Protein AF-A0A0G1ZRX5-F1 (afdb_monomer_lite)

Foldseek 3Di:
DPDDPCAAPLGHGDALQAEKAAEPQCCVVQPFQFKKQKDDDPPFPDQQALCVQCNVVQAIYTHGHYDDNVDHPDMGRRHDQPQWTDDPNDIDHSCRNRGDTPPIDMDGQDGDDPVCDDNHSVVVVVVSVDDDDPPDD

Organism: NCBI:txid1618676

Secondary structure (DSSP, 8-state):
-----SB-TTSSBP-TTTEEEE-GGGTTTS-TTEEEEEE--TT---TT--HHHHHHHH--EEEEEE--TT--S-EEE---TT-EEEETTEEEEHHHHH-S--S-EEEEEEE--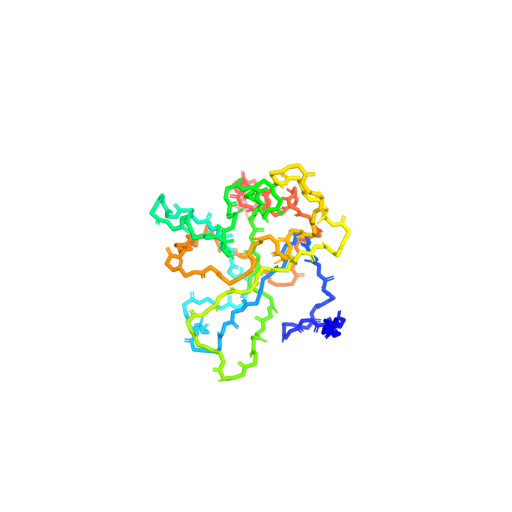GGG--SSHHHHHHHHH--SSSS--

pLDDT: mean 84.24, std 15.63, range [34.66, 98.19]

Radius of gyration: 15.61 Å; chains: 1; bounding box: 35×30×52 Å

Sequence (137 aa):
MRHIPSITASGFPVNPEIDAARSRDLADELPFGTVIELVPNTATSTRSCELPAVEGSIGYRVITDTMHPRIRNHVDILFDTDTMIHIGGRKLNAARAMGWCNDVNIRIVGRIDMAHLPASQKELQILLGRSTFALSK

Structure (mmCIF, N/CA/C/O backbone):
data_AF-A0A0G1ZRX5-F1
#
_entry.id   AF-A0A0G1ZRX5-F1
#
loop_
_atom_site.group_PDB
_atom_site.id
_atom_site.type_symbol
_atom_site.label_atom_id
_atom_site.label_alt_id
_atom_site.label_comp_id
_atom_site.label_asym_id
_atom_site.label_entity_id
_atom_site.label_seq_id
_atom_site.pdbx_PDB_ins_code
_atom_site.Cartn_x
_atom_site.Cartn_y
_atom_site.Cartn_z
_atom_site.occupancy
_atom_site.B_iso_or_equiv
_atom_site.auth_seq_id
_atom_site.auth_comp_id
_atom_site.auth_asym_id
_atom_site.auth_atom_id
_atom_site.pdbx_PDB_model_num
ATOM 1 N N . MET A 1 1 ? 3.281 6.551 19.887 1.00 40.19 1 MET A N 1
ATOM 2 C CA . MET A 1 1 ? 3.547 6.619 18.435 1.00 40.19 1 MET A CA 1
ATOM 3 C C . MET A 1 1 ? 4.633 5.607 18.122 1.00 40.19 1 MET A C 1
ATOM 5 O O . MET A 1 1 ? 5.653 5.639 18.796 1.00 40.19 1 MET A O 1
ATOM 9 N N . ARG A 1 2 ? 4.411 4.668 17.193 1.00 45.16 2 ARG A N 1
ATOM 10 C CA . ARG A 1 2 ? 5.528 3.894 16.632 1.00 45.16 2 ARG A CA 1
ATOM 11 C C . ARG A 1 2 ? 6.289 4.821 15.691 1.00 45.16 2 ARG A C 1
ATOM 13 O O . ARG A 1 2 ? 5.655 5.531 14.920 1.00 45.16 2 ARG A O 1
ATOM 20 N N . HIS A 1 3 ? 7.611 4.840 15.800 1.00 54.91 3 HIS A N 1
ATOM 21 C CA . HIS A 1 3 ? 8.462 5.505 14.823 1.00 54.91 3 HIS A CA 1
ATOM 22 C C . HIS A 1 3 ? 8.344 4.710 13.520 1.00 54.91 3 HIS A C 1
ATOM 24 O O . HIS A 1 3 ? 8.662 3.519 13.503 1.00 54.91 3 HIS A O 1
ATOM 30 N N . ILE A 1 4 ? 7.779 5.325 12.486 1.00 61.50 4 ILE A N 1
ATOM 31 C CA . ILE A 1 4 ? 7.731 4.732 11.151 1.00 61.50 4 ILE A CA 1
ATOM 32 C C . ILE A 1 4 ? 9.156 4.852 10.604 1.00 61.50 4 ILE A C 1
ATOM 34 O O . ILE A 1 4 ? 9.737 5.935 10.730 1.00 61.50 4 ILE A O 1
ATOM 38 N N . PRO A 1 5 ? 9.762 3.771 10.089 1.00 69.94 5 PRO A N 1
ATOM 39 C CA . PRO A 1 5 ? 11.067 3.862 9.447 1.00 69.94 5 PRO A CA 1
ATOM 40 C C . PRO A 1 5 ? 11.053 4.985 8.409 1.00 69.94 5 PRO A C 1
ATOM 42 O O . PRO A 1 5 ? 10.066 5.145 7.705 1.00 69.94 5 PRO A O 1
ATOM 45 N N . SER A 1 6 ? 12.124 5.767 8.287 1.00 86.25 6 SER A N 1
ATOM 46 C CA . SER A 1 6 ? 12.203 6.782 7.225 1.00 86.25 6 SER A CA 1
ATOM 47 C C . SER A 1 6 ? 12.351 6.166 5.830 1.00 86.25 6 SER A C 1
ATOM 49 O O . SER A 1 6 ? 12.104 6.845 4.837 1.00 86.25 6 SER A O 1
ATOM 51 N N . ILE A 1 7 ? 12.742 4.889 5.767 1.00 93.50 7 ILE A N 1
ATOM 52 C CA . ILE A 1 7 ? 12.984 4.107 4.556 1.00 93.50 7 ILE A CA 1
ATOM 53 C C . ILE A 1 7 ? 12.175 2.807 4.636 1.00 93.50 7 ILE A C 1
ATOM 55 O O . ILE A 1 7 ? 12.224 2.108 5.648 1.00 93.50 7 ILE A O 1
ATOM 59 N N . THR A 1 8 ? 11.457 2.481 3.566 1.00 94.38 8 THR A N 1
ATOM 60 C CA . THR A 1 8 ? 10.684 1.243 3.410 1.00 94.38 8 THR A CA 1
ATOM 61 C C . THR A 1 8 ? 11.599 0.030 3.203 1.00 94.38 8 THR A C 1
ATOM 63 O O . THR A 1 8 ? 12.758 0.164 2.809 1.00 94.38 8 THR A O 1
ATOM 66 N N . ALA A 1 9 ? 11.091 -1.190 3.400 1.00 94.94 9 ALA A N 1
ATOM 67 C CA . ALA A 1 9 ? 11.849 -2.414 3.126 1.00 94.94 9 ALA A CA 1
ATOM 68 C C . ALA A 1 9 ? 12.280 -2.567 1.654 1.00 94.94 9 ALA A C 1
ATOM 70 O O . ALA A 1 9 ? 13.213 -3.319 1.374 1.00 94.94 9 ALA A O 1
ATOM 71 N N . SER A 1 10 ? 11.634 -1.861 0.719 1.00 94.12 10 SER A N 1
ATOM 72 C CA . SER A 1 10 ? 12.069 -1.791 -0.682 1.00 94.12 10 SER A CA 1
ATOM 73 C C . SER A 1 10 ? 13.188 -0.773 -0.945 1.00 94.12 10 SER A C 1
ATOM 75 O O . SER A 1 10 ? 13.715 -0.737 -2.054 1.00 94.12 10 SER A O 1
ATOM 77 N N . GLY A 1 11 ? 13.592 0.011 0.062 1.00 94.62 11 GLY A N 1
ATOM 78 C CA . GLY A 1 11 ? 14.732 0.930 -0.001 1.00 94.62 11 GLY A CA 1
ATOM 79 C C . GLY A 1 11 ? 14.389 2.381 -0.348 1.00 94.62 11 GLY A C 1
ATOM 80 O O . GLY A 1 11 ? 15.304 3.181 -0.534 1.00 94.62 11 GLY A O 1
ATOM 81 N N . PHE A 1 12 ? 13.105 2.742 -0.411 1.00 93.50 12 PHE A N 1
ATOM 82 C CA . PHE A 1 12 ? 12.655 4.095 -0.760 1.00 93.50 12 PHE A CA 1
ATOM 83 C C . PHE A 1 12 ? 12.234 4.901 0.471 1.00 93.50 12 PHE A C 1
ATOM 85 O O . PHE A 1 12 ? 11.764 4.305 1.444 1.00 93.50 12 PHE A O 1
ATOM 92 N N . PRO A 1 13 ? 12.357 6.241 0.448 1.00 94.31 13 PRO A N 1
ATOM 93 C CA . PRO A 1 13 ? 11.745 7.096 1.456 1.00 94.31 13 PRO A CA 1
ATOM 94 C C . PRO A 1 13 ? 10.250 6.826 1.588 1.00 94.31 13 PRO A C 1
ATOM 96 O O . PRO A 1 13 ? 9.567 6.596 0.593 1.00 94.31 13 PRO A O 1
ATOM 99 N N . VAL A 1 14 ? 9.758 6.879 2.820 1.00 93.31 14 VAL A N 1
ATOM 100 C CA . VAL A 1 14 ? 8.341 6.669 3.106 1.00 93.31 14 VAL A CA 1
ATOM 101 C C . VAL A 1 14 ? 7.469 7.774 2.499 1.00 93.31 14 VAL A C 1
ATOM 103 O O . VAL A 1 14 ? 7.739 8.962 2.679 1.00 93.31 14 VAL A O 1
ATOM 106 N N . ASN A 1 15 ? 6.384 7.368 1.842 1.00 94.19 15 ASN A N 1
ATOM 107 C CA . ASN A 1 15 ? 5.375 8.222 1.237 1.00 94.19 15 ASN A CA 1
ATOM 108 C C . ASN A 1 15 ? 3.949 7.801 1.667 1.00 94.19 15 ASN A C 1
ATOM 110 O O . ASN A 1 15 ? 3.357 6.897 1.068 1.00 94.19 15 ASN A O 1
ATOM 114 N N . PRO A 1 16 ? 3.343 8.493 2.654 1.00 92.75 16 PRO A N 1
ATOM 115 C CA . PRO A 1 16 ? 1.980 8.220 3.115 1.00 92.75 16 PRO A CA 1
ATOM 116 C C . PRO A 1 16 ? 0.892 8.391 2.057 1.00 92.75 16 PRO A C 1
ATOM 118 O O . PRO A 1 16 ? -0.243 7.977 2.286 1.00 92.75 16 PRO A O 1
ATOM 121 N N . GLU A 1 17 ? 1.195 9.004 0.915 1.00 92.44 17 GLU A N 1
ATOM 122 C CA . GLU A 1 17 ? 0.231 9.151 -0.163 1.00 92.44 17 GLU A CA 1
ATOM 123 C C . GLU A 1 17 ? 0.031 7.839 -0.927 1.00 92.44 17 GLU A C 1
ATOM 125 O O . GLU A 1 17 ? -1.084 7.585 -1.369 1.00 92.44 17 GLU A O 1
ATOM 130 N N . ILE A 1 18 ? 1.056 6.986 -1.051 1.00 94.88 18 ILE A N 1
ATOM 131 C CA . ILE A 1 18 ? 1.000 5.779 -1.896 1.00 94.88 18 ILE A CA 1
ATOM 132 C C . ILE A 1 18 ? 1.431 4.488 -1.199 1.00 94.88 18 ILE A C 1
ATOM 134 O O . ILE A 1 18 ? 1.096 3.415 -1.690 1.00 94.88 18 ILE A O 1
ATOM 138 N N . ASP A 1 19 ? 2.145 4.542 -0.078 1.00 95.94 19 ASP A N 1
ATOM 139 C CA . ASP A 1 19 ? 2.750 3.342 0.499 1.00 95.94 19 ASP A CA 1
ATOM 140 C C . ASP A 1 19 ? 1.739 2.445 1.215 1.00 95.94 19 ASP A C 1
ATOM 142 O O . ASP A 1 19 ? 0.830 2.903 1.920 1.00 95.94 19 ASP A O 1
ATOM 146 N N . ALA A 1 20 ? 1.970 1.142 1.079 1.00 96.38 20 ALA A N 1
ATOM 147 C CA . ALA A 1 20 ? 1.426 0.104 1.935 1.00 96.38 20 ALA A CA 1
ATOM 148 C C . ALA A 1 20 ? 2.494 -0.948 2.265 1.00 96.38 20 ALA A C 1
ATOM 150 O O . ALA A 1 20 ? 3.384 -1.257 1.463 1.00 96.38 20 ALA A O 1
ATOM 151 N N . ALA A 1 21 ? 2.368 -1.538 3.452 1.00 96.88 21 ALA A N 1
ATOM 152 C CA . ALA A 1 21 ? 3.168 -2.678 3.869 1.00 96.88 21 ALA A CA 1
ATOM 153 C C . ALA A 1 21 ? 2.344 -3.960 3.779 1.00 96.88 21 ALA A C 1
ATOM 155 O O . ALA A 1 21 ? 1.162 -3.968 4.105 1.00 96.88 21 ALA A O 1
ATOM 156 N N . ARG A 1 22 ? 2.974 -5.073 3.413 1.00 97.19 22 ARG A N 1
ATOM 157 C CA . ARG A 1 22 ? 2.351 -6.404 3.509 1.00 97.19 22 ARG A CA 1
ATOM 158 C C . ARG A 1 22 ? 3.011 -7.261 4.578 1.00 97.19 22 ARG A C 1
ATOM 160 O O . ARG A 1 22 ? 4.190 -7.084 4.903 1.00 97.19 22 ARG A O 1
ATOM 167 N N . SER A 1 23 ? 2.300 -8.260 5.075 1.00 97.00 23 SER A N 1
ATOM 168 C CA . SER A 1 23 ? 2.915 -9.332 5.848 1.00 97.00 23 SER A CA 1
ATOM 169 C C . SER A 1 23 ? 3.867 -10.178 4.988 1.00 97.00 23 SER A C 1
ATOM 171 O O . SER A 1 23 ? 3.837 -10.163 3.753 1.00 97.00 23 SER A O 1
ATOM 173 N N . ARG A 1 24 ? 4.804 -10.879 5.638 1.00 96.88 24 ARG A N 1
ATOM 174 C CA . ARG A 1 24 ? 5.881 -11.600 4.932 1.00 96.88 24 ARG A CA 1
ATOM 175 C C . ARG A 1 24 ? 5.391 -12.810 4.147 1.00 96.88 24 ARG A C 1
ATOM 177 O O . ARG A 1 24 ? 5.989 -13.135 3.134 1.00 96.88 24 ARG A O 1
ATOM 184 N N . ASP A 1 25 ? 4.338 -13.447 4.634 1.00 97.00 25 ASP A N 1
ATOM 185 C CA . ASP A 1 25 ? 3.663 -14.581 4.008 1.00 97.00 25 ASP A CA 1
ATOM 186 C C . ASP A 1 25 ? 2.938 -14.209 2.713 1.00 97.00 25 ASP A C 1
ATOM 188 O O . ASP A 1 25 ? 2.746 -15.089 1.894 1.00 97.00 25 ASP A O 1
ATOM 192 N N . LEU A 1 26 ? 2.627 -12.926 2.493 1.00 97.19 26 LEU A N 1
ATOM 193 C CA . LEU A 1 26 ? 2.016 -12.439 1.251 1.00 97.19 26 LEU A CA 1
ATOM 194 C C . LEU A 1 26 ? 3.050 -12.033 0.182 1.00 97.19 26 LEU A C 1
ATOM 196 O O . LEU A 1 26 ? 2.757 -11.232 -0.701 1.00 97.19 26 LEU A O 1
ATOM 200 N N . ALA A 1 27 ? 4.311 -12.463 0.309 1.00 96.94 27 ALA A N 1
ATOM 201 C CA . ALA A 1 27 ? 5.388 -11.992 -0.566 1.00 96.94 27 ALA A CA 1
ATOM 202 C C . ALA A 1 27 ? 5.233 -12.397 -2.025 1.00 96.94 27 ALA A C 1
ATOM 204 O O . ALA A 1 27 ? 5.598 -11.613 -2.905 1.00 96.94 27 ALA A O 1
ATOM 205 N N . ASP A 1 28 ? 4.696 -13.589 -2.248 1.00 96.69 28 ASP A N 1
ATOM 206 C CA . ASP A 1 28 ? 4.556 -14.155 -3.578 1.00 96.69 28 ASP A CA 1
ATOM 207 C C . ASP A 1 28 ? 3.299 -13.608 -4.270 1.00 96.69 28 ASP A C 1
ATOM 209 O O . ASP A 1 28 ? 3.347 -13.314 -5.465 1.00 96.69 28 ASP A O 1
ATOM 213 N N . GLU A 1 29 ? 2.204 -13.374 -3.532 1.00 96.25 29 GLU A N 1
ATOM 214 C CA . GLU A 1 29 ? 0.990 -12.7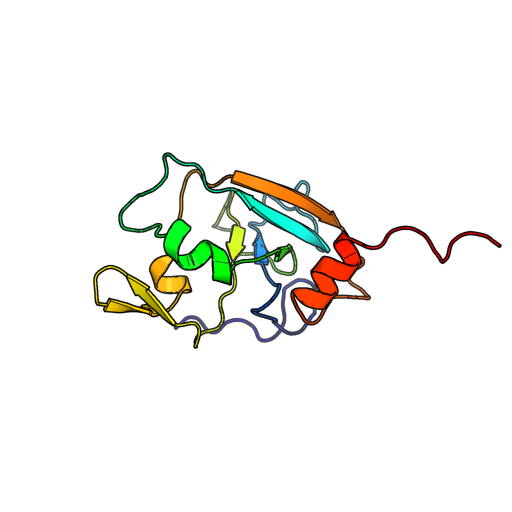63 -4.092 1.00 96.25 29 GLU A CA 1
ATOM 215 C C . GLU A 1 29 ? 1.100 -11.240 -4.248 1.00 96.25 29 GLU A C 1
ATOM 217 O O . GLU A 1 29 ? 0.549 -10.669 -5.190 1.00 96.25 29 GLU A O 1
ATOM 222 N N . LEU A 1 30 ? 1.806 -10.575 -3.330 1.00 97.31 30 LEU A N 1
ATOM 223 C CA . LEU A 1 30 ? 1.960 -9.120 -3.272 1.00 97.31 30 LEU A CA 1
ATOM 224 C C . LEU A 1 30 ? 3.450 -8.723 -3.260 1.00 97.31 30 LEU A C 1
ATOM 226 O O . LEU A 1 30 ? 3.953 -8.151 -2.283 1.00 97.31 30 LEU A O 1
ATOM 230 N N . PRO A 1 31 ? 4.206 -9.003 -4.334 1.00 97.62 31 PRO A N 1
ATOM 231 C CA . PRO A 1 31 ? 5.595 -8.571 -4.424 1.00 97.62 31 PRO A CA 1
ATOM 232 C C . PRO A 1 31 ? 5.695 -7.039 -4.424 1.00 97.62 31 PRO A C 1
ATOM 234 O O . PRO A 1 31 ? 4.729 -6.335 -4.738 1.00 97.62 31 PRO A O 1
ATOM 237 N N . PHE A 1 32 ? 6.880 -6.502 -4.117 1.00 98.19 32 PHE A N 1
ATOM 238 C CA . PHE A 1 32 ? 7.088 -5.054 -4.182 1.00 98.19 32 PHE A CA 1
ATOM 239 C C . PHE A 1 32 ? 6.760 -4.496 -5.577 1.00 98.19 32 PHE A C 1
ATOM 241 O O . PHE A 1 32 ? 7.039 -5.132 -6.603 1.00 98.19 32 PHE A O 1
ATOM 248 N N . GLY A 1 33 ? 6.124 -3.323 -5.587 1.00 97.12 33 GLY A N 1
ATOM 249 C CA . GLY A 1 33 ? 5.610 -2.654 -6.786 1.00 97.12 33 GLY A CA 1
ATOM 250 C C . GLY A 1 33 ? 4.203 -3.085 -7.192 1.00 97.12 33 GLY A C 1
ATOM 251 O O . GLY A 1 33 ? 3.651 -2.535 -8.142 1.00 97.12 33 GLY A O 1
ATOM 252 N N . THR A 1 34 ? 3.598 -4.051 -6.494 1.00 98.06 34 THR A N 1
ATOM 253 C CA . THR A 1 34 ? 2.182 -4.387 -6.694 1.00 98.06 34 THR A CA 1
ATOM 254 C C . THR A 1 34 ? 1.321 -3.208 -6.279 1.00 98.06 34 THR A C 1
ATOM 256 O O . THR A 1 34 ? 1.501 -2.669 -5.188 1.00 98.06 34 THR A O 1
ATOM 259 N N . VAL A 1 35 ? 0.382 -2.825 -7.139 1.00 97.12 35 VAL A N 1
ATOM 260 C CA . VAL A 1 35 ? -0.591 -1.778 -6.848 1.00 97.12 35 VAL A CA 1
ATOM 261 C C . VAL A 1 35 ? -1.910 -2.425 -6.461 1.00 97.12 35 VAL A C 1
ATOM 263 O O . VAL A 1 35 ? -2.433 -3.274 -7.189 1.00 97.12 35 VAL A O 1
ATOM 266 N N . ILE A 1 36 ? -2.446 -2.016 -5.320 1.00 95.75 36 ILE A N 1
ATOM 267 C CA . ILE A 1 36 ? -3.687 -2.522 -4.753 1.00 95.75 36 ILE A CA 1
ATOM 268 C C . ILE A 1 36 ? -4.712 -1.405 -4.571 1.00 95.75 36 ILE A C 1
ATOM 270 O O . ILE A 1 36 ? -4.385 -0.231 -4.393 1.00 95.75 36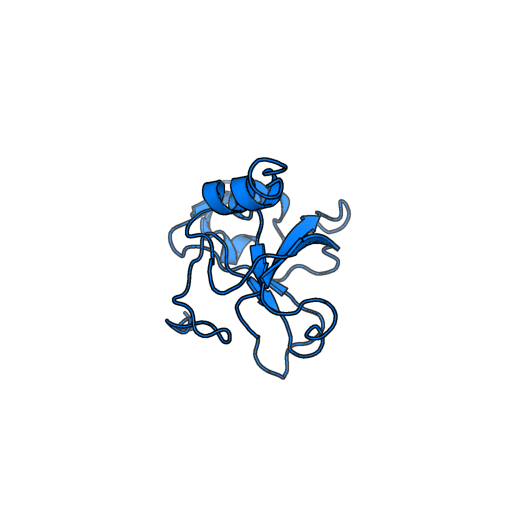 ILE A O 1
ATOM 274 N N . GLU A 1 37 ? -5.966 -1.818 -4.563 1.00 92.25 37 GLU A N 1
ATOM 275 C CA . GLU A 1 37 ? -7.119 -1.047 -4.128 1.00 92.25 37 GLU A CA 1
ATOM 276 C C . GLU A 1 37 ? -7.804 -1.823 -3.005 1.00 92.25 37 GLU A C 1
ATOM 278 O O . GLU A 1 37 ? -7.956 -3.046 -3.094 1.00 92.25 37 GLU A O 1
ATOM 283 N N . LEU A 1 38 ? -8.211 -1.128 -1.943 1.00 87.81 38 LEU A N 1
ATOM 284 C CA . LEU A 1 38 ? -9.067 -1.735 -0.931 1.00 87.81 38 LEU A CA 1
ATOM 285 C C . LEU A 1 38 ? -10.502 -1.744 -1.440 1.00 87.81 38 LEU A C 1
ATOM 287 O O . LEU A 1 38 ? -11.034 -0.706 -1.815 1.00 87.81 38 LEU A O 1
ATOM 291 N N . VAL A 1 39 ? -11.130 -2.913 -1.413 1.00 82.25 39 VAL A N 1
ATOM 292 C CA . VAL A 1 39 ? -12.532 -3.094 -1.769 1.00 82.25 39 VAL A CA 1
ATOM 293 C C . VAL A 1 39 ? -13.309 -3.304 -0.470 1.00 82.25 39 VAL A C 1
ATOM 295 O O . VAL A 1 39 ? -13.154 -4.355 0.169 1.00 82.25 39 VAL A O 1
ATOM 298 N N . PRO A 1 40 ? -14.133 -2.328 -0.044 1.00 68.81 40 PRO A N 1
ATOM 299 C CA . PRO A 1 40 ? -14.941 -2.473 1.153 1.00 68.81 40 PRO A CA 1
ATOM 300 C C . PRO A 1 40 ? -15.839 -3.703 1.043 1.00 68.81 40 PRO A C 1
ATOM 302 O O . PRO A 1 40 ? -16.587 -3.868 0.077 1.00 68.81 40 PRO A O 1
ATOM 305 N N . ASN A 1 41 ? -15.799 -4.565 2.053 1.00 67.69 41 ASN A N 1
ATOM 306 C CA . ASN A 1 41 ? -16.833 -5.569 2.214 1.00 67.69 41 ASN A CA 1
ATOM 307 C C . ASN A 1 41 ? -18.011 -4.893 2.926 1.00 67.69 41 ASN A C 1
ATOM 309 O O . ASN A 1 41 ? -17.875 -4.379 4.034 1.00 67.69 41 ASN A O 1
ATOM 313 N N . THR A 1 42 ? -19.180 -4.844 2.289 1.00 59.00 42 THR A N 1
ATOM 314 C CA . THR A 1 42 ? -20.367 -4.160 2.844 1.00 59.00 42 THR A CA 1
ATOM 315 C C . THR A 1 42 ? -20.810 -4.719 4.207 1.00 59.00 42 THR A C 1
ATOM 317 O O . THR A 1 42 ? -21.547 -4.053 4.930 1.00 59.00 42 THR A O 1
ATOM 320 N N . ALA A 1 43 ? -20.317 -5.902 4.595 1.00 54.75 43 ALA A N 1
ATOM 321 C CA . ALA A 1 43 ? -20.582 -6.544 5.879 1.00 54.75 43 ALA A CA 1
ATOM 322 C C . ALA A 1 43 ? -19.626 -6.146 7.031 1.00 54.75 43 ALA A C 1
ATOM 324 O O . ALA A 1 43 ? -19.899 -6.504 8.175 1.00 54.75 43 ALA A O 1
ATOM 325 N N . THR A 1 44 ? -18.524 -5.420 6.789 1.00 55.69 44 THR A N 1
ATOM 326 C CA . THR A 1 44 ? -17.436 -5.243 7.784 1.00 55.69 44 THR A CA 1
ATOM 327 C C . THR A 1 44 ? -17.470 -3.945 8.590 1.00 55.69 44 THR A C 1
ATOM 329 O O . THR A 1 44 ? -16.455 -3.555 9.172 1.00 55.69 44 THR A O 1
ATOM 332 N N . SER A 1 45 ? -18.628 -3.286 8.701 1.00 53.28 45 SER A N 1
ATOM 333 C CA . SER A 1 45 ? -18.801 -2.166 9.638 1.00 53.28 45 SER A CA 1
ATOM 334 C C . SER A 1 45 ? -18.790 -2.684 11.083 1.00 53.28 45 SER A C 1
ATOM 336 O O . SER A 1 45 ? -19.818 -2.924 11.714 1.00 53.28 45 SER A O 1
ATOM 338 N N . THR A 1 46 ? -17.592 -2.905 11.615 1.00 56.59 46 THR A N 1
ATOM 339 C CA . THR A 1 46 ? -17.369 -3.036 13.054 1.00 56.59 46 THR A CA 1
ATOM 340 C C . THR A 1 46 ? -16.968 -1.667 13.596 1.00 56.59 46 THR A C 1
ATOM 342 O O . THR A 1 46 ? -16.370 -0.860 12.889 1.00 56.59 46 THR A O 1
ATOM 345 N N . ARG A 1 47 ? -17.248 -1.399 14.876 1.00 57.56 47 ARG A N 1
ATOM 346 C CA . ARG A 1 47 ? -16.953 -0.111 15.545 1.00 57.56 47 ARG A CA 1
ATOM 347 C C . ARG A 1 47 ? -15.461 0.300 15.492 1.00 57.56 47 ARG A C 1
ATOM 349 O O . ARG A 1 47 ? -15.120 1.408 15.889 1.00 57.56 47 ARG A O 1
ATOM 356 N N . SER A 1 48 ? -14.568 -0.599 15.073 1.00 62.78 48 SER A N 1
ATOM 357 C CA . SER A 1 48 ? -13.117 -0.397 14.962 1.00 62.78 48 SER A CA 1
ATOM 358 C C . SER A 1 48 ? -12.590 -0.366 13.524 1.00 62.78 48 SER A C 1
ATOM 360 O O . SER A 1 48 ? -11.375 -0.337 13.361 1.00 62.78 48 SER A O 1
ATOM 362 N N . CYS A 1 49 ? -13.473 -0.396 12.521 1.00 74.75 49 CYS A N 1
ATOM 363 C CA . CYS A 1 49 ? -13.134 -0.336 11.103 1.00 74.75 49 CYS A CA 1
ATOM 364 C C . CYS A 1 49 ? -14.097 0.614 10.381 1.00 74.75 49 CYS A C 1
ATOM 366 O O . CYS A 1 49 ? -15.056 0.202 9.727 1.00 74.75 49 CYS A O 1
ATOM 368 N N . GLU A 1 50 ? -13.840 1.914 10.505 1.00 78.75 50 GLU A N 1
ATOM 369 C CA . GLU A 1 50 ? -14.637 2.968 9.867 1.00 78.75 50 GLU A CA 1
ATOM 370 C C . GLU A 1 50 ? -14.203 3.178 8.407 1.00 78.75 50 GLU A C 1
ATOM 372 O O . GLU A 1 50 ? -14.002 4.306 7.956 1.00 78.75 50 GLU A O 1
ATOM 377 N N . LEU A 1 51 ? -14.019 2.077 7.665 1.00 75.69 51 LEU A N 1
ATOM 378 C CA . LEU A 1 51 ? -13.503 2.082 6.294 1.00 75.69 51 LEU A CA 1
ATOM 379 C C . LEU A 1 51 ? -14.258 3.062 5.374 1.00 75.69 51 LEU A C 1
ATOM 381 O O . LEU A 1 51 ? -13.582 3.845 4.711 1.00 75.69 51 LEU A O 1
ATOM 385 N N . PRO A 1 52 ? -15.607 3.139 5.387 1.00 77.81 52 PRO A N 1
ATOM 386 C CA . PRO A 1 52 ? -16.330 4.113 4.564 1.00 77.81 52 PRO A CA 1
ATOM 387 C C . PRO A 1 52 ? -15.982 5.576 4.877 1.00 77.81 52 PRO A C 1
ATOM 389 O O . PRO A 1 52 ? -16.051 6.434 4.004 1.00 77.81 52 PRO A O 1
ATOM 392 N N . ALA A 1 53 ? -15.595 5.885 6.119 1.00 78.38 53 ALA A N 1
ATOM 393 C CA . ALA A 1 53 ? -15.233 7.24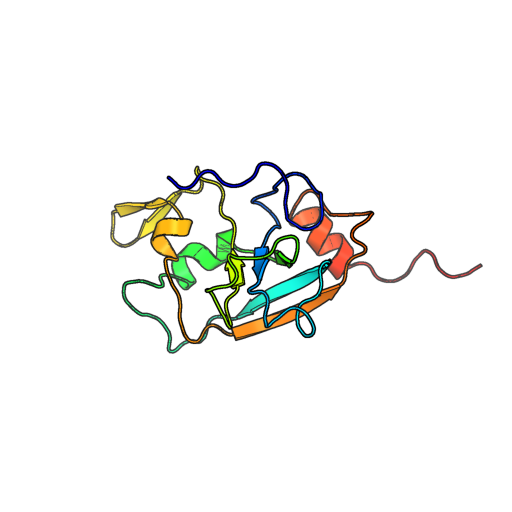2 6.522 1.00 78.38 53 ALA A CA 1
ATOM 394 C C . ALA A 1 53 ? -13.803 7.631 6.110 1.00 78.38 53 ALA A C 1
ATOM 396 O O . ALA A 1 53 ? -13.490 8.820 6.054 1.00 78.38 53 ALA A O 1
ATOM 397 N N . VAL A 1 54 ? -12.935 6.649 5.839 1.00 80.50 54 VAL A N 1
ATOM 398 C CA . VAL A 1 54 ? -11.545 6.870 5.399 1.00 80.50 54 VAL A CA 1
ATOM 399 C C . VAL A 1 54 ? -11.307 6.547 3.931 1.00 80.50 54 VAL A C 1
ATOM 401 O O . VAL A 1 54 ? -10.250 6.904 3.429 1.00 80.50 54 VAL A O 1
ATOM 404 N N . GLU A 1 55 ? -12.248 5.903 3.239 1.00 78.25 55 GLU A N 1
ATOM 405 C CA . GLU A 1 55 ? -12.081 5.398 1.869 1.00 78.25 55 GLU A CA 1
ATOM 406 C C . GLU A 1 55 ? -11.535 6.466 0.909 1.00 78.25 55 GLU A C 1
ATOM 408 O O . GLU A 1 55 ? -10.555 6.226 0.202 1.00 78.25 55 GLU A O 1
ATOM 413 N N . GLY A 1 56 ? -12.076 7.688 0.978 1.00 76.56 56 GLY A N 1
ATOM 414 C CA . GLY A 1 56 ? -11.618 8.823 0.169 1.00 76.56 56 GLY A CA 1
ATOM 415 C C . GLY A 1 56 ? -10.171 9.269 0.432 1.00 76.56 56 GLY A C 1
ATOM 416 O O . GLY A 1 56 ? -9.584 9.940 -0.412 1.00 76.56 56 GLY A O 1
ATOM 417 N N . SER A 1 57 ? -9.585 8.884 1.567 1.00 80.69 57 SER A N 1
ATOM 418 C CA . SER A 1 57 ? -8.198 9.184 1.950 1.00 80.69 57 SER A CA 1
ATOM 419 C C . SER A 1 57 ? -7.228 8.030 1.676 1.00 80.69 57 SER A C 1
ATOM 421 O O . SER A 1 57 ? -6.023 8.191 1.870 1.00 80.69 57 SER A O 1
ATOM 423 N N . ILE A 1 58 ? -7.719 6.854 1.267 1.00 85.69 58 ILE A N 1
ATOM 424 C CA . ILE A 1 58 ? -6.872 5.678 1.035 1.00 85.69 58 ILE A CA 1
ATOM 425 C C . ILE A 1 58 ? -6.307 5.706 -0.382 1.00 85.69 58 ILE A C 1
ATOM 427 O O . ILE A 1 58 ? -5.090 5.649 -0.525 1.00 85.69 58 ILE A O 1
ATOM 431 N N . GLY A 1 59 ? -7.143 5.837 -1.414 1.00 89.25 59 GLY A N 1
ATOM 432 C CA . GLY A 1 59 ? -6.685 5.783 -2.808 1.00 89.25 59 GLY A CA 1
ATOM 433 C C . GLY A 1 59 ? -6.009 4.452 -3.179 1.00 89.25 59 GLY A C 1
ATOM 434 O O . GLY A 1 59 ? -6.194 3.434 -2.511 1.00 89.25 59 GLY A O 1
ATOM 435 N N . TYR A 1 60 ? -5.217 4.450 -4.253 1.00 93.94 60 TYR A N 1
ATOM 436 C CA . TYR A 1 60 ? -4.418 3.284 -4.646 1.00 93.94 60 TYR A CA 1
ATOM 437 C C . TYR A 1 60 ? -3.157 3.171 -3.801 1.00 93.94 60 TYR A C 1
ATOM 439 O O . TYR A 1 60 ? -2.589 4.180 -3.389 1.00 93.94 60 TYR A O 1
ATOM 447 N N . ARG A 1 61 ? -2.675 1.951 -3.571 1.00 95.88 61 ARG A N 1
ATOM 448 C CA . ARG A 1 61 ? -1.493 1.731 -2.736 1.00 95.88 61 ARG A CA 1
ATOM 449 C C . ARG A 1 61 ? -0.481 0.835 -3.409 1.00 95.88 61 ARG A C 1
ATOM 451 O O . ARG A 1 61 ? -0.846 -0.173 -3.999 1.00 95.88 61 ARG A O 1
ATOM 458 N N . VAL A 1 62 ? 0.787 1.200 -3.311 1.00 97.50 62 VAL A N 1
ATOM 459 C CA . VAL A 1 62 ? 1.913 0.404 -3.781 1.00 97.50 62 VAL A CA 1
ATOM 460 C C . VAL A 1 62 ? 2.476 -0.368 -2.598 1.00 97.50 62 VAL A C 1
ATOM 462 O O . VAL A 1 62 ? 2.763 0.200 -1.547 1.00 97.50 62 VAL A O 1
ATOM 465 N N . ILE A 1 63 ? 2.674 -1.668 -2.778 1.00 98.19 63 ILE A N 1
ATOM 466 C CA . ILE A 1 63 ? 3.389 -2.490 -1.809 1.00 98.19 63 ILE A CA 1
ATOM 467 C C . ILE A 1 63 ? 4.877 -2.137 -1.876 1.00 98.19 63 ILE A C 1
ATOM 469 O O . ILE A 1 63 ? 5.569 -2.512 -2.825 1.00 98.19 63 ILE A O 1
ATOM 473 N N . THR A 1 64 ? 5.365 -1.410 -0.874 1.00 97.50 64 THR A N 1
ATOM 474 C CA . THR A 1 64 ? 6.758 -0.930 -0.787 1.00 97.50 64 THR A CA 1
ATOM 475 C C . THR A 1 64 ? 7.450 -1.381 0.495 1.00 97.50 64 THR A C 1
ATOM 477 O O . THR A 1 64 ? 8.679 -1.343 0.579 1.00 97.50 64 THR A O 1
ATOM 480 N N . ASP A 1 65 ? 6.693 -1.863 1.481 1.00 97.00 65 ASP A N 1
ATOM 481 C CA . ASP A 1 65 ? 7.232 -2.239 2.783 1.00 97.00 65 ASP A CA 1
ATOM 482 C C . ASP A 1 65 ? 6.766 -3.626 3.255 1.00 97.00 65 ASP A C 1
ATOM 484 O O . ASP A 1 65 ? 5.854 -4.252 2.699 1.00 97.00 65 ASP A O 1
ATOM 488 N N . THR A 1 66 ? 7.428 -4.146 4.288 1.00 96.50 66 THR A N 1
ATOM 489 C CA . THR A 1 66 ? 7.088 -5.425 4.904 1.00 96.50 66 THR A CA 1
ATOM 490 C C . THR A 1 66 ? 6.897 -5.291 6.407 1.00 96.50 66 THR A C 1
ATOM 492 O O . THR A 1 66 ? 7.679 -4.666 7.120 1.00 96.50 66 THR A O 1
ATOM 495 N N . MET A 1 67 ? 5.860 -5.943 6.918 1.00 94.69 67 MET A N 1
ATOM 496 C CA . MET A 1 67 ? 5.518 -5.893 8.333 1.00 94.69 67 MET A CA 1
ATOM 497 C C . MET A 1 67 ? 6.436 -6.783 9.184 1.00 94.69 67 MET A C 1
ATOM 499 O O . MET A 1 67 ? 7.184 -7.647 8.708 1.00 94.69 67 MET A O 1
ATOM 503 N N . HIS A 1 68 ? 6.326 -6.612 10.504 1.00 94.00 68 HIS A N 1
ATOM 504 C CA . HIS A 1 68 ? 6.981 -7.491 11.468 1.00 94.00 68 HIS A CA 1
ATOM 505 C C . HIS A 1 68 ? 6.614 -8.968 11.201 1.00 94.00 68 HIS A C 1
ATOM 507 O O . HIS A 1 68 ? 5.426 -9.274 11.090 1.00 94.00 68 HIS A O 1
ATOM 513 N N . PRO A 1 69 ? 7.572 -9.917 11.233 1.00 93.25 69 PRO A N 1
ATOM 514 C CA . PRO A 1 69 ? 7.372 -11.327 10.844 1.00 93.25 69 PRO A CA 1
ATOM 515 C C . PRO A 1 69 ? 6.310 -12.126 11.621 1.00 93.25 69 PRO A C 1
ATOM 517 O O . PRO A 1 69 ? 6.033 -13.271 11.280 1.00 93.25 69 PRO A O 1
ATOM 520 N N . ARG A 1 70 ? 5.738 -11.550 12.684 1.00 94.81 70 ARG A N 1
ATOM 521 C CA . ARG A 1 70 ? 4.703 -12.191 13.512 1.00 94.81 70 ARG A CA 1
ATOM 522 C C . ARG A 1 70 ? 3.287 -11.876 13.033 1.00 94.81 70 ARG A C 1
ATOM 524 O O . ARG A 1 70 ? 2.342 -12.485 13.512 1.00 94.81 70 ARG A O 1
ATOM 531 N N . ILE A 1 71 ? 3.151 -10.874 12.168 1.00 93.31 71 ILE A N 1
ATOM 532 C CA . ILE A 1 71 ? 1.890 -10.503 11.540 1.00 93.31 71 ILE A CA 1
ATOM 533 C C . ILE A 1 71 ? 1.805 -11.287 10.232 1.00 93.31 71 ILE A C 1
ATOM 535 O O . ILE A 1 71 ? 2.801 -11.382 9.513 1.00 93.31 71 ILE A O 1
ATOM 539 N N . ARG A 1 72 ? 0.641 -11.877 9.971 1.00 95.25 72 ARG A N 1
ATOM 540 C CA . ARG A 1 72 ? 0.367 -12.752 8.825 1.00 95.25 72 ARG A CA 1
ATOM 541 C C . ARG A 1 72 ? -0.966 -12.394 8.196 1.00 95.25 72 ARG A C 1
ATOM 543 O O . ARG A 1 72 ? -1.842 -11.956 8.934 1.00 95.25 72 ARG A O 1
ATOM 550 N N . ASN A 1 73 ? -1.119 -12.609 6.895 1.00 93.31 73 ASN A N 1
ATOM 551 C CA . ASN A 1 73 ? -2.318 -12.292 6.120 1.00 93.31 73 ASN A CA 1
ATOM 552 C C . ASN A 1 73 ? -2.856 -10.865 6.359 1.00 93.31 73 ASN A C 1
ATOM 554 O O . ASN A 1 73 ? -4.032 -10.685 6.664 1.00 93.31 73 ASN A O 1
ATOM 558 N N . HIS A 1 74 ? -1.977 -9.858 6.330 1.00 93.62 74 HIS A N 1
ATOM 559 C CA . HIS A 1 74 ? -2.355 -8.458 6.557 1.00 93.62 74 HIS A CA 1
ATOM 560 C C . HIS A 1 74 ? -1.656 -7.521 5.576 1.00 93.62 74 HIS A C 1
ATOM 562 O O . HIS A 1 74 ? -0.511 -7.743 5.175 1.00 93.62 74 HIS A O 1
ATOM 568 N N . VAL A 1 75 ? -2.346 -6.425 5.277 1.00 94.50 75 VAL A N 1
ATOM 569 C CA . VAL A 1 75 ? -1.801 -5.239 4.623 1.00 94.50 75 VAL A CA 1
ATOM 570 C C . VAL A 1 75 ? -2.009 -4.052 5.565 1.00 94.50 75 VAL A C 1
ATOM 572 O O . VAL A 1 75 ? -3.068 -3.925 6.175 1.00 94.50 75 VAL A O 1
ATOM 575 N N . ASP A 1 76 ? -0.994 -3.208 5.699 1.00 93.44 76 ASP A N 1
ATOM 576 C CA . ASP A 1 76 ? -1.000 -1.989 6.506 1.00 93.44 76 ASP A CA 1
ATOM 577 C C . ASP A 1 76 ? -0.963 -0.777 5.577 1.00 93.44 76 ASP A C 1
ATOM 579 O O . ASP A 1 76 ? -0.057 -0.652 4.748 1.00 93.44 76 ASP A O 1
ATOM 583 N N . ILE A 1 77 ? -1.964 0.094 5.694 1.00 92.38 77 ILE A N 1
ATOM 584 C CA . ILE A 1 77 ? -2.042 1.323 4.907 1.00 92.38 77 ILE A CA 1
ATOM 585 C C . ILE A 1 77 ? -1.396 2.439 5.701 1.00 92.38 77 ILE A C 1
ATOM 587 O O . ILE A 1 77 ? -1.824 2.769 6.809 1.00 92.38 77 ILE A O 1
ATOM 591 N N . LEU A 1 78 ? -0.393 3.066 5.099 1.00 91.19 78 LEU A N 1
ATOM 592 C CA . LEU A 1 78 ? 0.217 4.228 5.698 1.00 91.19 78 LEU A CA 1
ATOM 593 C C . LEU A 1 78 ? -0.671 5.458 5.485 1.00 91.19 78 LEU A C 1
ATOM 595 O O . LEU A 1 78 ? -0.928 5.861 4.355 1.00 91.19 78 LEU A O 1
ATOM 599 N N . PHE A 1 79 ? -1.091 6.083 6.581 1.00 88.62 79 PHE A N 1
ATOM 600 C CA . PHE A 1 79 ? -1.756 7.384 6.553 1.00 88.62 79 PHE A CA 1
ATOM 601 C C . PHE A 1 79 ? -0.807 8.486 6.998 1.00 88.62 79 PHE A C 1
ATOM 603 O O . PHE A 1 79 ? 0.020 8.289 7.891 1.00 88.62 79 PHE A O 1
ATOM 610 N N . ASP A 1 80 ? -1.006 9.676 6.439 1.00 87.00 80 ASP A N 1
ATOM 611 C CA . ASP A 1 80 ? -0.408 10.893 6.970 1.00 87.00 80 ASP A CA 1
ATOM 612 C C . ASP A 1 80 ? -0.936 11.143 8.399 1.00 87.00 80 ASP A C 1
ATOM 614 O O . ASP A 1 80 ? -2.135 11.014 8.691 1.00 87.00 80 ASP A O 1
ATOM 618 N N . THR A 1 81 ? -0.027 11.481 9.315 1.00 83.56 81 THR A N 1
ATOM 619 C CA . THR A 1 81 ? -0.338 11.757 10.722 1.00 83.56 81 THR A CA 1
ATOM 620 C C . THR A 1 81 ? -1.292 12.936 10.904 1.00 83.56 81 THR A C 1
ATOM 622 O O . THR A 1 81 ? -2.037 12.965 11.888 1.00 83.56 81 THR A O 1
ATOM 625 N N . ASP A 1 82 ? -1.338 13.846 9.936 1.00 87.44 82 ASP A N 1
ATOM 626 C CA . ASP A 1 82 ? -2.158 15.053 9.958 1.00 87.44 82 ASP A CA 1
ATOM 627 C C . ASP A 1 82 ? -3.498 14.869 9.226 1.00 87.44 82 ASP A C 1
ATOM 629 O O . ASP A 1 82 ? -4.370 15.743 9.287 1.00 87.44 82 ASP A O 1
ATOM 633 N N . THR A 1 83 ? -3.728 13.707 8.597 1.00 86.50 83 THR A N 1
ATOM 634 C CA . THR A 1 83 ? -5.031 13.384 7.998 1.00 86.50 83 THR A CA 1
ATOM 635 C C . THR A 1 83 ? -6.062 13.152 9.097 1.00 86.50 83 THR A C 1
ATOM 637 O O . THR A 1 83 ? -6.116 12.094 9.732 1.00 86.50 83 THR A O 1
ATOM 640 N N . MET A 1 84 ? -6.914 14.153 9.309 1.00 88.75 84 MET A N 1
ATOM 641 C CA . MET A 1 84 ? -7.993 14.128 10.292 1.00 88.75 84 MET A CA 1
ATOM 642 C C . MET A 1 84 ? -9.352 14.001 9.603 1.00 88.75 84 MET A C 1
ATOM 644 O O . MET A 1 84 ? -9.669 14.774 8.704 1.00 88.75 84 MET A O 1
ATOM 648 N N . ILE A 1 85 ? -10.192 13.095 10.090 1.00 86.75 85 ILE A N 1
ATOM 649 C CA . ILE A 1 85 ? -11.556 12.868 9.605 1.00 86.75 85 ILE A CA 1
ATOM 650 C C . ILE A 1 85 ? -12.580 13.128 10.715 1.00 86.75 85 ILE A C 1
ATOM 652 O O . ILE A 1 85 ? -12.236 13.152 11.902 1.00 86.75 85 ILE A O 1
ATOM 656 N N . HIS A 1 86 ? -13.844 13.305 10.333 1.00 85.88 86 HIS A N 1
ATOM 657 C CA . HIS A 1 86 ? -14.950 13.512 11.266 1.00 85.88 86 HIS A CA 1
ATOM 658 C C . HIS A 1 86 ? -15.874 12.294 11.286 1.00 85.88 86 HIS A C 1
ATOM 660 O O . HIS A 1 86 ? -16.446 11.941 10.261 1.00 85.88 86 HIS A O 1
ATOM 666 N N . ILE A 1 87 ? -16.056 11.683 12.459 1.00 81.50 87 ILE A N 1
ATOM 667 C CA . ILE A 1 87 ? -16.990 10.567 12.674 1.00 81.50 87 ILE A CA 1
ATOM 668 C C . ILE A 1 87 ? -17.799 10.851 13.935 1.00 81.50 87 ILE A C 1
ATOM 670 O O . ILE A 1 87 ? -17.230 11.095 15.000 1.00 81.50 87 ILE A O 1
ATOM 674 N N . GLY A 1 88 ? -19.131 10.843 13.824 1.00 78.56 88 GLY A N 1
ATOM 675 C CA . GLY A 1 88 ? -20.030 11.000 14.974 1.00 78.56 88 GLY A CA 1
ATOM 676 C C . GLY A 1 88 ? -19.750 12.250 15.822 1.00 78.56 88 GLY A C 1
ATOM 677 O O . GLY A 1 88 ? -19.756 12.175 17.047 1.00 78.56 88 GLY A O 1
ATOM 678 N N . GLY A 1 89 ? -19.417 13.380 15.184 1.00 83.62 89 GLY A N 1
ATOM 679 C CA . GLY A 1 89 ? -19.099 14.647 15.860 1.00 83.62 89 GLY A CA 1
ATOM 680 C C . GLY A 1 89 ? -17.695 14.734 16.474 1.00 83.62 89 GLY A C 1
ATOM 681 O O . GLY A 1 89 ? -17.357 15.743 17.088 1.00 83.62 89 GLY A O 1
ATOM 682 N N . ARG A 1 90 ? -16.851 13.709 16.307 1.00 84.69 90 ARG A N 1
ATOM 683 C CA . ARG A 1 90 ? -15.466 13.685 16.797 1.00 84.69 90 ARG A CA 1
ATOM 684 C C . ARG A 1 90 ? -14.490 13.827 15.634 1.00 84.69 90 ARG A C 1
ATOM 686 O O . ARG A 1 90 ? -14.667 13.189 14.602 1.00 84.69 90 ARG A O 1
ATOM 693 N N . LYS A 1 91 ? -13.435 14.621 15.831 1.00 88.75 91 LYS A N 1
ATOM 694 C CA . LYS A 1 91 ? -12.299 14.731 14.907 1.00 88.75 91 LYS A CA 1
ATOM 695 C C . LYS A 1 91 ? -11.209 13.743 15.330 1.00 88.75 91 LYS A C 1
ATOM 697 O O . LYS A 1 91 ? -10.742 13.798 16.469 1.00 88.75 91 LYS A O 1
ATOM 702 N N . LEU A 1 92 ? -10.814 12.837 14.442 1.00 88.81 92 LEU A N 1
ATOM 703 C CA . LEU A 1 92 ? -9.825 11.792 14.718 1.00 88.81 92 LEU A CA 1
ATOM 704 C C . LEU A 1 92 ? -8.871 11.589 13.539 1.00 88.81 92 LEU A C 1
ATOM 706 O O . LEU A 1 92 ? -9.234 11.859 12.403 1.00 88.81 92 LEU A O 1
ATOM 710 N N . ASN A 1 93 ? -7.656 11.115 13.811 1.00 89.25 93 ASN A N 1
ATOM 711 C CA . ASN A 1 93 ? -6.706 10.750 12.758 1.00 89.25 93 ASN A CA 1
ATOM 712 C C . ASN A 1 93 ? -7.223 9.529 11.968 1.00 89.25 93 ASN A C 1
ATOM 714 O O . ASN A 1 93 ? -7.782 8.606 12.567 1.00 89.25 93 ASN A O 1
ATOM 718 N N . ALA A 1 94 ? -7.011 9.515 10.651 1.00 88.00 94 ALA A N 1
ATOM 719 C CA . ALA A 1 94 ? -7.504 8.470 9.753 1.00 88.00 94 ALA A CA 1
ATOM 720 C C . ALA A 1 94 ? -6.998 7.063 10.112 1.00 88.00 94 ALA A C 1
ATOM 722 O O . ALA A 1 94 ? -7.803 6.138 10.176 1.00 88.00 94 ALA A O 1
ATOM 723 N N . ALA A 1 95 ? -5.719 6.899 10.473 1.00 87.38 95 ALA A N 1
ATOM 724 C CA . ALA A 1 95 ? -5.196 5.600 10.912 1.00 87.38 95 ALA A CA 1
ATOM 725 C C . ALA A 1 95 ? -5.897 5.098 12.185 1.00 87.38 95 ALA A C 1
ATOM 727 O O . ALA A 1 95 ? -6.150 3.905 12.341 1.00 87.38 95 ALA A O 1
ATOM 728 N N . ARG A 1 96 ? -6.262 6.009 13.102 1.00 86.75 96 ARG A N 1
ATOM 729 C CA . ARG A 1 96 ? -7.032 5.649 14.307 1.00 86.75 96 ARG A CA 1
ATOM 730 C C . ARG A 1 96 ? -8.478 5.279 13.997 1.00 86.75 96 ARG A C 1
ATOM 732 O O . ARG A 1 96 ? -9.051 4.504 14.754 1.00 86.75 96 ARG A O 1
ATOM 739 N N . ALA A 1 97 ? -9.060 5.865 12.956 1.00 85.06 97 ALA A N 1
ATOM 740 C CA . ALA A 1 97 ? -10.416 5.558 12.520 1.00 85.06 97 ALA A CA 1
ATOM 741 C C . ALA A 1 97 ? -10.501 4.212 11.801 1.00 85.06 97 ALA A C 1
ATOM 743 O O . ALA A 1 97 ? -11.408 3.427 12.065 1.00 85.06 97 ALA A O 1
ATOM 744 N N . MET A 1 98 ? -9.537 3.952 10.913 1.00 84.94 98 MET A N 1
ATOM 745 C CA . MET A 1 98 ? -9.439 2.688 10.195 1.00 84.94 98 MET A CA 1
ATOM 746 C C . MET A 1 98 ? -9.123 1.540 11.154 1.00 84.94 98 MET A C 1
ATOM 748 O O . MET A 1 98 ? -9.728 0.482 11.047 1.00 84.94 98 MET A O 1
ATOM 752 N N . GLY A 1 99 ? -8.212 1.757 12.109 1.00 84.75 99 GLY A N 1
ATOM 753 C CA . GLY A 1 99 ? -7.884 0.758 13.119 1.00 84.75 99 GLY A CA 1
ATOM 754 C C . GLY A 1 99 ? -7.407 -0.563 12.506 1.00 84.75 99 GLY A C 1
ATOM 755 O O . GLY A 1 99 ? -6.620 -0.575 11.564 1.00 84.75 99 GLY A O 1
ATOM 756 N N . TRP A 1 100 ? -7.859 -1.677 13.083 1.00 85.38 100 TRP A N 1
ATOM 757 C CA . TRP A 1 100 ? -7.666 -3.016 12.523 1.00 85.38 100 TRP A CA 1
ATOM 758 C C . TRP A 1 100 ? -8.978 -3.476 11.899 1.00 85.38 100 TRP A C 1
ATOM 760 O O . TRP A 1 100 ? -9.961 -3.719 12.603 1.00 85.38 100 TRP A O 1
ATOM 770 N N . CYS A 1 101 ? -8.966 -3.600 10.578 1.00 83.75 101 CYS A N 1
ATOM 771 C CA . CYS A 1 101 ? -10.083 -4.100 9.799 1.00 83.75 101 CYS A CA 1
ATOM 772 C C . CYS A 1 101 ? -9.875 -5.580 9.470 1.00 83.75 101 CYS A C 1
ATOM 774 O O . CYS A 1 101 ? -8.833 -5.950 8.935 1.00 83.75 101 CYS A O 1
ATOM 776 N N . ASN A 1 102 ? -10.881 -6.407 9.751 1.00 83.00 102 ASN A N 1
ATOM 777 C CA . ASN A 1 102 ? -10.933 -7.797 9.295 1.00 83.00 102 ASN A CA 1
ATOM 778 C C . ASN A 1 102 ? -11.861 -7.908 8.078 1.00 83.00 102 ASN A C 1
ATOM 780 O O . ASN A 1 102 ? -12.704 -7.036 7.871 1.00 83.00 102 ASN A O 1
ATOM 784 N N . ASP A 1 103 ? -11.700 -8.979 7.299 1.00 79.94 103 ASP A N 1
ATOM 785 C CA . ASP A 1 103 ? -12.546 -9.326 6.145 1.00 79.94 103 ASP A CA 1
ATOM 786 C C . ASP A 1 103 ? -12.645 -8.227 5.063 1.00 79.94 103 ASP A C 1
ATOM 788 O O . ASP A 1 103 ? -13.653 -8.101 4.360 1.00 79.94 103 ASP A O 1
ATOM 792 N N . VAL A 1 104 ? -11.576 -7.437 4.913 1.00 82.31 104 VAL A N 1
ATOM 793 C CA . VAL A 1 104 ? -11.408 -6.465 3.824 1.00 82.31 104 VAL A CA 1
ATOM 794 C C . VAL A 1 104 ? -10.845 -7.175 2.603 1.00 82.31 104 VAL A C 1
ATOM 796 O O . VAL A 1 104 ? -9.860 -7.905 2.699 1.00 82.31 104 VAL A O 1
ATOM 799 N N . ASN A 1 105 ? -11.444 -6.923 1.443 1.00 86.31 105 ASN A N 1
ATOM 800 C CA . ASN A 1 105 ? -10.914 -7.427 0.188 1.00 86.31 105 ASN A CA 1
ATOM 801 C C . ASN A 1 105 ? -9.869 -6.455 -0.358 1.00 86.31 105 ASN A C 1
ATOM 803 O O . ASN A 1 105 ? -10.036 -5.238 -0.293 1.00 86.31 105 ASN A O 1
ATOM 807 N N . ILE A 1 106 ? -8.809 -6.997 -0.945 1.00 89.81 106 ILE A N 1
ATOM 808 C CA . ILE A 1 106 ? -7.877 -6.230 -1.768 1.00 89.81 106 ILE A CA 1
ATOM 809 C C . ILE A 1 106 ? -8.055 -6.653 -3.219 1.00 89.81 106 ILE A C 1
ATOM 811 O O . ILE A 1 106 ? -8.234 -7.834 -3.519 1.00 89.81 106 ILE A O 1
ATOM 815 N N . ARG A 1 107 ? -7.990 -5.691 -4.132 1.00 92.31 107 ARG A N 1
ATOM 816 C CA . ARG A 1 107 ? -7.931 -5.950 -5.567 1.00 92.31 107 ARG A CA 1
ATOM 817 C C . ARG A 1 107 ? -6.579 -5.498 -6.084 1.00 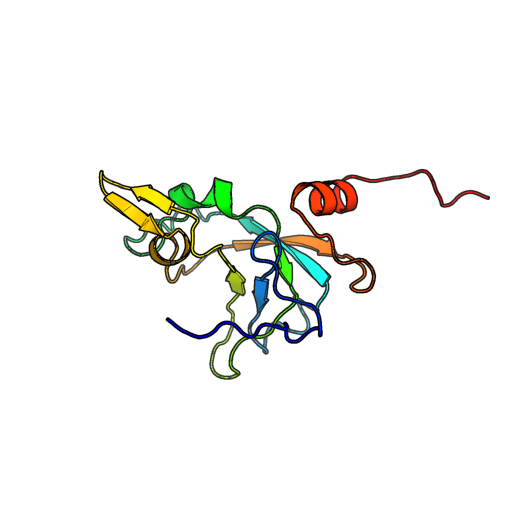92.31 107 ARG A C 1
ATOM 819 O O . ARG A 1 107 ? -6.202 -4.348 -5.892 1.00 92.31 107 ARG A O 1
ATOM 826 N N . ILE A 1 108 ? -5.859 -6.394 -6.752 1.00 95.12 108 ILE A N 1
ATOM 827 C CA . ILE A 1 108 ? -4.651 -6.022 -7.492 1.00 95.12 108 ILE A CA 1
ATOM 828 C C . ILE A 1 108 ? -5.102 -5.258 -8.735 1.00 95.12 108 ILE A C 1
ATOM 830 O O . ILE A 1 108 ? -5.875 -5.776 -9.541 1.00 95.12 108 ILE A O 1
ATOM 834 N N . VAL A 1 109 ? -4.642 -4.018 -8.868 1.00 93.00 109 VAL A N 1
ATOM 835 C CA . VAL A 1 109 ? -5.009 -3.128 -9.981 1.00 93.00 109 VAL A CA 1
ATOM 836 C C . VAL A 1 109 ? -3.881 -2.955 -10.990 1.00 93.00 109 VAL A C 1
ATOM 838 O O . VAL A 1 109 ? -4.117 -2.486 -12.098 1.00 93.00 109 VAL A O 1
ATOM 841 N N . GLY A 1 110 ? -2.662 -3.368 -10.642 1.00 93.31 110 GLY A N 1
ATOM 842 C CA . GLY A 1 110 ? -1.529 -3.345 -11.553 1.00 93.31 110 GLY A CA 1
ATOM 843 C C . GLY A 1 110 ? -0.206 -3.603 -10.849 1.00 93.31 110 GLY A C 1
ATOM 844 O O . GLY A 1 110 ? -0.154 -3.996 -9.683 1.00 93.31 110 GLY A O 1
ATOM 845 N N . ARG A 1 111 ? 0.878 -3.355 -11.578 1.00 94.00 111 ARG A N 1
ATOM 846 C CA . ARG A 1 111 ? 2.242 -3.388 -11.059 1.00 94.00 111 ARG A CA 1
ATOM 847 C C . ARG A 1 111 ? 3.033 -2.24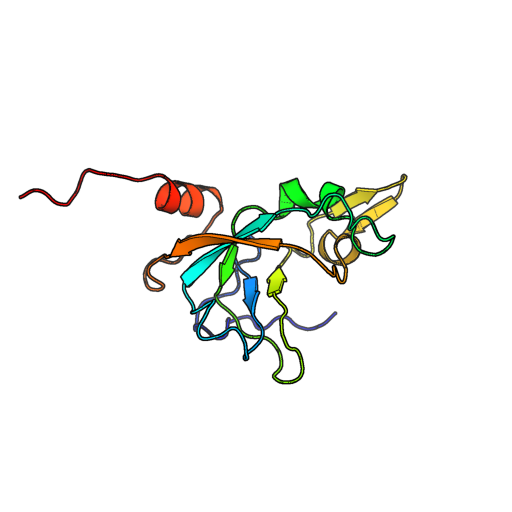8 -11.676 1.00 94.00 111 ARG A C 1
ATOM 849 O O . ARG A 1 111 ? 2.871 -1.965 -12.860 1.00 94.00 111 ARG A O 1
ATOM 856 N N . ILE A 1 112 ? 3.885 -1.625 -10.878 1.00 93.50 112 ILE A N 1
ATOM 857 C CA . ILE A 1 112 ? 4.806 -0.585 -11.326 1.00 93.50 112 ILE A CA 1
ATOM 858 C C . ILE A 1 112 ? 6.253 -1.058 -11.207 1.00 93.50 112 ILE A C 1
ATOM 860 O O . ILE A 1 112 ? 6.576 -1.958 -10.426 1.00 93.50 112 ILE A O 1
ATOM 864 N N . ASP A 1 113 ? 7.121 -0.438 -11.997 1.00 92.69 113 ASP A N 1
ATOM 865 C CA . ASP A 1 113 ? 8.563 -0.553 -11.829 1.00 92.69 113 ASP A CA 1
ATOM 866 C C . ASP A 1 113 ? 8.997 0.274 -10.614 1.00 92.69 113 ASP A C 1
ATOM 868 O O . ASP A 1 113 ? 8.769 1.482 -10.553 1.00 92.69 113 ASP A O 1
ATOM 872 N N . MET A 1 114 ? 9.640 -0.384 -9.652 1.00 93.12 114 MET A N 1
ATOM 873 C CA . MET A 1 114 ? 10.105 0.248 -8.419 1.00 93.12 114 MET A CA 1
ATOM 874 C C . MET A 1 114 ? 11.175 1.312 -8.675 1.00 93.12 114 MET A C 1
ATOM 876 O O . MET A 1 114 ? 11.295 2.235 -7.877 1.00 93.12 114 MET A O 1
ATOM 880 N N . ALA A 1 115 ? 11.909 1.249 -9.793 1.00 90.75 115 ALA A N 1
ATOM 881 C CA . ALA A 1 115 ? 12.841 2.315 -10.169 1.00 90.75 115 ALA A CA 1
ATOM 882 C C . ALA A 1 115 ? 12.133 3.654 -10.464 1.00 90.75 115 ALA A C 1
ATOM 884 O O . ALA A 1 115 ? 12.769 4.706 -10.437 1.00 90.75 115 ALA A O 1
ATOM 885 N N . HIS A 1 116 ? 10.820 3.618 -10.709 1.00 89.00 116 HIS A N 1
ATOM 886 C CA . HIS A 1 116 ? 9.982 4.759 -11.065 1.00 89.00 116 HIS A CA 1
ATOM 887 C C . HIS A 1 116 ? 8.787 4.884 -10.108 1.00 89.00 116 HIS A C 1
ATOM 889 O O . HIS A 1 116 ? 7.637 5.010 -10.537 1.00 89.00 116 HIS A O 1
ATOM 895 N N . LEU A 1 117 ? 9.056 4.815 -8.800 1.00 93.56 117 LEU A N 1
ATOM 896 C CA . LEU A 1 117 ? 8.025 4.923 -7.771 1.00 93.56 117 LEU A CA 1
ATOM 897 C C . LEU A 1 117 ? 7.331 6.305 -7.842 1.00 93.56 117 LEU A C 1
ATOM 899 O O . LEU A 1 117 ? 8.022 7.325 -7.782 1.00 93.56 117 LEU A O 1
ATOM 903 N N . PRO A 1 118 ? 5.992 6.371 -7.980 1.00 94.00 118 PRO A N 1
ATOM 904 C CA . PRO A 1 118 ? 5.282 7.639 -8.098 1.00 94.00 118 PRO A CA 1
ATOM 905 C C . PRO A 1 118 ? 5.319 8.419 -6.784 1.00 94.00 118 PRO A C 1
ATOM 907 O O . PRO A 1 118 ? 5.287 7.844 -5.699 1.00 94.00 118 PRO A O 1
ATOM 910 N N . ALA A 1 119 ? 5.335 9.746 -6.868 1.00 93.94 119 ALA A N 1
ATOM 911 C CA . ALA A 1 119 ? 5.337 10.604 -5.687 1.00 93.94 119 ALA A CA 1
ATOM 912 C C . ALA A 1 119 ? 3.922 10.915 -5.172 1.00 93.94 119 ALA A C 1
ATOM 914 O O . ALA A 1 119 ? 3.782 11.388 -4.049 1.00 93.94 119 ALA A O 1
ATOM 915 N N . SER A 1 120 ? 2.882 10.665 -5.976 1.00 94.44 120 SER A N 1
ATOM 916 C CA . SER A 1 120 ? 1.500 11.043 -5.657 1.00 94.44 120 SER A CA 1
ATOM 917 C C . SER A 1 120 ? 0.456 10.068 -6.204 1.00 94.44 120 SER A C 1
ATOM 919 O O . SER A 1 120 ? 0.715 9.312 -7.146 1.00 94.44 120 SER A O 1
ATOM 921 N N . GLN A 1 121 ? -0.772 10.157 -5.687 1.00 92.38 121 GLN A N 1
ATOM 922 C CA . GLN A 1 121 ? -1.945 9.464 -6.227 1.00 92.38 121 GLN A CA 1
ATOM 923 C C . GLN A 1 121 ? -2.184 9.825 -7.692 1.00 92.38 121 GLN A C 1
ATOM 925 O O . GLN A 1 121 ? -2.556 8.967 -8.489 1.00 92.38 121 GLN A O 1
ATOM 930 N N . LYS A 1 122 ? -1.955 11.089 -8.069 1.00 92.88 122 LYS A N 1
ATOM 931 C CA . LYS A 1 122 ? -2.135 11.552 -9.448 1.00 92.88 122 LYS A CA 1
ATOM 932 C C . LYS A 1 122 ? -1.165 10.854 -10.398 1.00 92.88 122 LYS A C 1
ATOM 934 O O . LYS A 1 122 ? -1.577 10.389 -11.456 1.00 92.88 122 LYS A O 1
ATOM 939 N N . GLU A 1 123 ? 0.110 10.776 -10.032 1.00 93.31 123 GLU A N 1
ATOM 940 C CA . GLU A 1 123 ? 1.117 10.071 -10.831 1.00 93.31 123 GLU A CA 1
ATOM 941 C C . GLU A 1 123 ? 0.844 8.569 -10.885 1.00 93.31 123 GLU A C 1
ATOM 943 O O . GLU A 1 123 ? 0.909 7.975 -11.960 1.00 93.31 123 GLU A O 1
ATOM 948 N N . LEU A 1 124 ? 0.453 7.970 -9.758 1.00 93.06 124 LEU A N 1
ATOM 949 C CA . LEU A 1 124 ? 0.080 6.561 -9.701 1.00 93.06 124 LEU A CA 1
ATOM 950 C C . LEU A 1 124 ? -1.111 6.259 -10.622 1.00 93.06 124 LEU A C 1
ATOM 952 O O . LEU A 1 124 ? -1.047 5.337 -11.426 1.00 93.06 124 LEU A O 1
ATOM 956 N N . GLN A 1 125 ? -2.164 7.076 -10.591 1.00 89.88 125 GLN A N 1
ATOM 957 C CA . GLN A 1 125 ? -3.310 6.943 -11.497 1.00 89.88 125 GLN A CA 1
ATOM 958 C C . GLN A 1 125 ? -2.919 7.108 -12.966 1.00 89.88 125 GLN A C 1
ATOM 960 O O . GLN A 1 125 ? -3.433 6.395 -13.823 1.00 89.88 125 GLN A O 1
ATOM 965 N N . ILE A 1 126 ? -1.988 8.016 -13.270 1.00 89.44 126 ILE A N 1
ATOM 966 C CA . ILE A 1 126 ? -1.441 8.169 -14.620 1.00 89.44 126 ILE A CA 1
ATOM 967 C C . ILE A 1 126 ? -0.727 6.884 -15.063 1.00 89.44 126 ILE A C 1
ATOM 969 O O . ILE A 1 126 ? -0.910 6.472 -16.205 1.00 89.44 126 ILE A O 1
ATOM 973 N N . LEU A 1 127 ? 0.044 6.234 -14.188 1.00 87.38 127 LEU A N 1
ATOM 974 C CA . LEU A 1 127 ? 0.700 4.955 -14.490 1.00 87.38 127 LEU A CA 1
ATOM 975 C C . LEU A 1 127 ? -0.306 3.806 -14.652 1.00 87.38 127 LEU A C 1
ATOM 977 O O . LEU A 1 127 ? -0.101 2.935 -15.492 1.00 87.38 127 LEU A O 1
ATOM 981 N N . LEU A 1 128 ? -1.409 3.827 -13.901 1.00 85.19 128 LEU A N 1
ATOM 982 C CA . LEU A 1 128 ? -2.500 2.855 -14.030 1.00 85.19 128 LEU A CA 1
ATOM 983 C C . LEU A 1 128 ? -3.390 3.107 -15.270 1.00 85.19 128 LEU A C 1
ATOM 985 O O . LEU A 1 128 ? -4.037 2.180 -15.750 1.00 85.19 128 LEU A O 1
ATOM 989 N N . GLY A 1 129 ? -3.427 4.344 -15.790 1.00 70.06 129 GLY A N 1
ATOM 990 C CA . GLY A 1 129 ? -4.309 4.815 -16.873 1.00 70.06 129 GLY A CA 1
ATOM 991 C C . GLY A 1 129 ? -3.623 5.275 -18.176 1.00 70.06 129 GLY A C 1
ATOM 992 O O . GLY A 1 129 ? -4.292 5.814 -19.056 1.00 70.06 129 GLY A O 1
ATOM 993 N N . ARG A 1 130 ? -2.310 5.072 -18.338 1.00 53.53 130 ARG A N 1
ATOM 994 C CA . ARG A 1 130 ? -1.547 5.216 -19.602 1.00 53.53 130 ARG A CA 1
ATOM 995 C C . ARG A 1 130 ? -0.934 3.850 -19.932 1.00 53.53 130 ARG A C 1
ATOM 997 O O . ARG A 1 130 ? -0.075 3.405 -19.188 1.00 53.53 130 ARG A O 1
ATOM 1004 N N . SER A 1 131 ? -1.267 3.070 -20.963 1.00 44.66 131 SER A N 1
ATOM 1005 C CA . SER A 1 131 ? -1.870 3.231 -22.303 1.00 44.66 131 SER A CA 1
ATOM 1006 C C . SER A 1 131 ? -1.098 4.086 -23.334 1.00 44.66 131 SER A C 1
ATOM 1008 O O . SER A 1 131 ? -1.231 5.304 -23.384 1.00 44.66 131 SER A O 1
ATOM 1010 N N . THR A 1 132 ? -0.340 3.372 -24.191 1.00 48.38 132 THR A N 1
ATOM 1011 C CA . THR A 1 132 ? -0.209 3.498 -25.671 1.00 48.38 132 THR A CA 1
ATOM 1012 C C . THR A 1 132 ? 0.300 4.797 -26.333 1.00 48.38 132 THR A C 1
ATOM 1014 O O . THR A 1 132 ? -0.436 5.390 -27.113 1.00 48.38 132 THR A O 1
ATOM 1017 N N . PHE A 1 133 ? 1.574 5.186 -26.162 1.00 40.97 133 PHE A N 1
ATOM 1018 C CA . PHE A 1 133 ? 2.250 6.084 -27.138 1.00 40.97 133 PHE A CA 1
ATOM 1019 C C . PHE A 1 133 ? 3.755 5.840 -27.382 1.00 40.97 133 PHE A C 1
ATOM 1021 O O . PHE A 1 133 ? 4.334 6.514 -28.229 1.00 40.97 133 PHE A O 1
ATOM 1028 N N . ALA A 1 134 ? 4.411 4.890 -26.702 1.00 41.12 134 ALA A N 1
ATOM 1029 C CA . ALA A 1 134 ? 5.876 4.768 -26.768 1.00 41.12 134 ALA A CA 1
ATOM 1030 C C . ALA A 1 134 ? 6.419 3.333 -26.905 1.00 41.12 134 ALA A C 1
ATOM 1032 O O . ALA A 1 134 ? 7.480 3.041 -26.373 1.00 41.12 134 ALA A O 1
ATOM 1033 N N . LEU A 1 135 ? 5.735 2.449 -27.641 1.00 42.81 135 LEU A N 1
ATOM 1034 C CA . LEU A 1 135 ? 6.348 1.228 -28.192 1.00 42.81 135 LEU A CA 1
ATOM 1035 C C . LEU A 1 135 ? 5.820 0.963 -29.608 1.00 42.81 135 LEU A C 1
ATOM 1037 O O . LEU A 1 135 ? 5.121 -0.008 -29.875 1.00 42.81 135 LEU A O 1
ATOM 1041 N N . SER A 1 136 ? 6.155 1.871 -30.518 1.00 36.44 136 SER A N 1
ATOM 1042 C CA . SER A 1 136 ? 6.235 1.571 -31.945 1.00 36.44 136 SER A CA 1
ATOM 1043 C C . SER A 1 136 ? 7.212 2.546 -32.594 1.00 36.44 136 SER A C 1
ATOM 1045 O O . SER A 1 136 ? 6.828 3.642 -33.006 1.00 36.44 136 SER A O 1
ATOM 1047 N N . LYS A 1 137 ? 8.479 2.138 -32.630 1.00 34.66 137 LYS A N 1
ATOM 1048 C CA . LYS A 1 137 ? 9.350 2.195 -33.805 1.00 34.66 137 LYS A CA 1
ATOM 1049 C C . LYS A 1 137 ? 10.444 1.151 -33.652 1.00 34.66 137 LYS A C 1
ATOM 1051 O O . LYS A 1 137 ? 10.992 1.063 -32.534 1.00 34.66 137 LYS A O 1
#